Protein AF-A0A7D5MEX4-F1 (afdb_monomer)

Nearest PDB structures (foldseek):
  4abm-assembly2_C  TM=8.720E-01  e=8.267E+00  Homo sapiens
  5da9-assembly1_A  TM=4.422E-01  e=6.026E+00  Thermochaetoides thermophila DSM 1495
  8p1y-assembly1_AAA-2  TM=4.354E-01  e=9.381E+00  Arabidopsis thaliana

Mean predicted aligned error: 8.11 Å

Sequence (91 aa):
MTVKNALKILEEFIERKSELKKGFLDMNMPWNQGQDCIKELSKGLATTMEKDIQILNSLKMELNPNCGHPENLHDKGPDGNLYCMGCNLDL

Solvent-accessible surface area (backbone atoms only — not comparable to full-atom values): 5223 Å² total; per-residue (Å²): 135,53,72,70,58,53,52,50,54,50,51,56,50,44,50,54,45,50,52,52,27,49,58,44,66,35,64,85,37,80,64,48,70,61,58,67,70,49,36,53,48,27,48,51,52,28,51,53,42,52,52,50,43,51,52,52,50,52,52,48,42,73,76,53,60,82,78,83,65,61,70,90,39,50,46,66,47,100,86,69,48,42,26,28,67,80,74,74,40,80,100

Foldseek 3Di:
DDLVVVLVVLVVVLVVLVVLLCQLQDCPDPQNVDDPVSNVVSPVSSVVSVVVSVVSVVVSCVSPPPPPDDCVQWDADPVRFIAGVVVRGTD

pLDDT: mean 86.62, std 8.76, range [55.78, 97.81]

Radius of gyration: 19.34 Å; Cα contacts (8 Å, |Δi|>4): 80; chains: 1; bounding box: 47×28×45 Å

Secondary structure (DSSP, 8-state):
--HHHHHHHHHHHHHHHHHHHHHHH-TTSGGGSS-HHHHHHHHHHHHHHHHHHHHHHHHHHHHS----S-GGGEEE-TTS-EEETTTTEE-

Structure (mmCIF, N/CA/C/O backbone):
data_AF-A0A7D5MEX4-F1
#
_entry.id   AF-A0A7D5MEX4-F1
#
loop_
_atom_site.group_PDB
_atom_site.id
_atom_site.type_symbol
_atom_site.label_atom_id
_atom_site.label_alt_id
_atom_site.label_comp_id
_atom_site.label_asym_id
_atom_site.label_entity_id
_atom_site.label_seq_id
_atom_site.pdbx_PDB_ins_code
_atom_site.Cartn_x
_atom_site.Cartn_y
_atom_site.Cartn_z
_atom_site.occupancy
_atom_site.B_iso_or_equiv
_atom_site.auth_seq_id
_atom_site.auth_comp_id
_atom_site.auth_asym_id
_atom_site.auth_atom_id
_atom_site.pdbx_PDB_model_num
ATOM 1 N N . MET A 1 1 ? 11.721 11.703 -15.614 1.00 55.78 1 MET A N 1
ATOM 2 C CA . MET A 1 1 ? 11.314 10.881 -14.454 1.00 55.78 1 MET A CA 1
ATOM 3 C C . MET A 1 1 ? 11.592 9.440 -14.844 1.00 55.78 1 MET A C 1
ATOM 5 O O . MET A 1 1 ? 11.119 9.050 -15.900 1.00 55.78 1 MET A O 1
ATOM 9 N N . THR A 1 2 ? 12.435 8.708 -14.119 1.00 80.19 2 THR A N 1
ATOM 10 C CA . THR A 1 2 ? 12.709 7.289 -14.421 1.00 80.19 2 THR A CA 1
ATOM 11 C C . THR A 1 2 ? 11.649 6.403 -13.764 1.00 80.19 2 THR A C 1
ATOM 13 O O . THR A 1 2 ? 11.054 6.819 -12.766 1.00 80.19 2 THR A O 1
ATOM 16 N N . VAL A 1 3 ? 11.432 5.187 -14.280 1.00 77.12 3 VAL A N 1
ATOM 17 C CA . VAL A 1 3 ? 10.532 4.188 -13.662 1.00 77.12 3 VAL A CA 1
ATOM 18 C C . VAL A 1 3 ? 10.922 3.951 -12.198 1.00 77.12 3 VAL A C 1
ATOM 20 O O .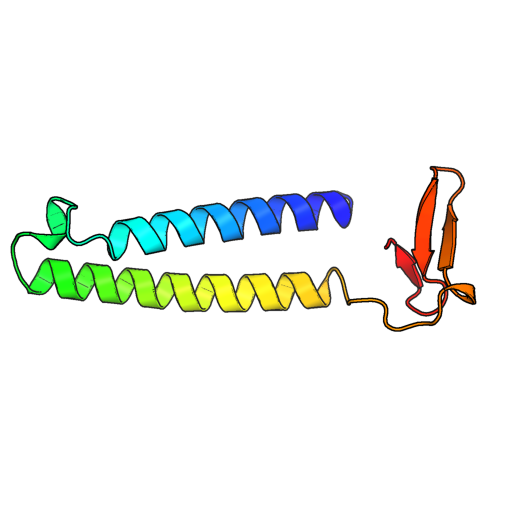 VAL A 1 3 ? 10.070 3.989 -11.318 1.00 77.12 3 VAL A O 1
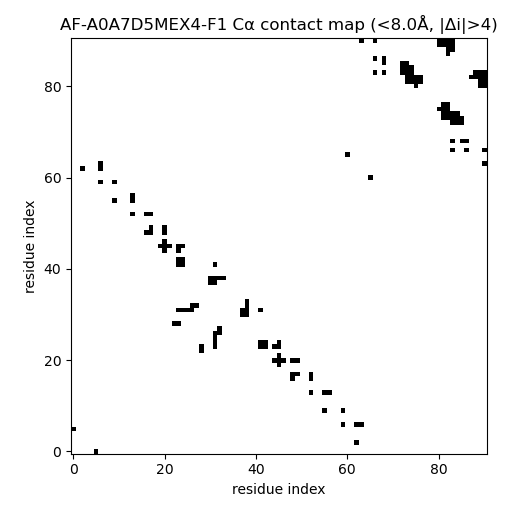ATOM 23 N N . LYS A 1 4 ? 12.226 3.880 -11.909 1.00 77.31 4 LYS A N 1
ATOM 24 C CA . LYS A 1 4 ? 12.780 3.794 -10.548 1.00 77.31 4 LYS A CA 1
ATOM 25 C C . LYS A 1 4 ? 12.332 4.933 -9.622 1.00 77.31 4 LYS A C 1
ATOM 27 O O . LYS A 1 4 ? 11.944 4.686 -8.484 1.00 77.31 4 LYS A O 1
ATOM 32 N N . ASN A 1 5 ? 12.351 6.181 -10.097 1.00 82.12 5 ASN A N 1
ATOM 33 C CA . ASN A 1 5 ? 11.886 7.319 -9.297 1.00 82.12 5 ASN A CA 1
ATOM 34 C C . ASN A 1 5 ? 10.365 7.286 -9.094 1.00 82.12 5 ASN A C 1
ATOM 36 O O . ASN A 1 5 ? 9.893 7.665 -8.026 1.00 82.12 5 ASN A O 1
ATOM 40 N N . ALA A 1 6 ? 9.604 6.824 -10.091 1.00 86.44 6 ALA A N 1
ATOM 41 C CA . ALA A 1 6 ? 8.159 6.655 -9.967 1.00 86.44 6 ALA A CA 1
ATOM 42 C C . ALA A 1 6 ? 7.801 5.567 -8.939 1.00 86.44 6 ALA A C 1
ATOM 44 O O . ALA A 1 6 ? 6.947 5.801 -8.088 1.00 86.44 6 ALA A O 1
ATOM 45 N N . LEU A 1 7 ? 8.504 4.427 -8.958 1.00 87.88 7 LEU A N 1
ATOM 46 C CA . LEU A 1 7 ? 8.349 3.356 -7.968 1.00 87.88 7 LEU A CA 1
ATOM 47 C C . LEU A 1 7 ? 8.667 3.846 -6.556 1.00 87.88 7 LEU A C 1
ATOM 49 O O . LEU A 1 7 ? 7.889 3.591 -5.643 1.00 87.88 7 LEU A O 1
ATOM 53 N N . LYS A 1 8 ? 9.745 4.620 -6.387 1.00 89.50 8 LYS A N 1
ATOM 54 C CA . LYS A 1 8 ? 10.102 5.197 -5.086 1.00 89.50 8 LYS A CA 1
ATOM 55 C C . LYS A 1 8 ? 9.000 6.112 -4.535 1.00 89.50 8 LYS A C 1
ATOM 57 O O . LYS A 1 8 ? 8.604 5.971 -3.385 1.00 89.50 8 LYS A O 1
ATOM 62 N N . ILE A 1 9 ? 8.477 7.025 -5.359 1.00 92.88 9 ILE A N 1
ATOM 63 C CA . ILE A 1 9 ? 7.372 7.917 -4.959 1.00 92.88 9 ILE A CA 1
ATOM 64 C C . ILE A 1 9 ? 6.126 7.102 -4.596 1.00 92.88 9 ILE A C 1
ATOM 66 O O . ILE A 1 9 ? 5.426 7.419 -3.634 1.00 92.88 9 ILE A O 1
ATOM 70 N N . LEU A 1 10 ? 5.843 6.048 -5.363 1.00 94.25 10 LEU A N 1
ATOM 71 C CA . LEU A 1 10 ? 4.702 5.175 -5.124 1.00 94.25 10 LEU A CA 1
ATOM 72 C C . LEU A 1 10 ? 4.830 4.428 -3.789 1.00 94.25 10 LEU A C 1
ATOM 74 O O . LEU A 1 10 ? 3.859 4.360 -3.038 1.00 94.25 10 LEU A O 1
ATOM 78 N N . GLU A 1 11 ? 6.022 3.924 -3.469 1.00 94.12 11 GLU A N 1
ATOM 79 C CA . GLU A 1 11 ? 6.328 3.277 -2.189 1.00 94.12 11 GLU A CA 1
ATOM 80 C C . GLU A 1 11 ? 6.168 4.234 -1.007 1.00 94.12 11 GLU A C 1
ATOM 82 O O . GLU A 1 11 ? 5.442 3.908 -0.067 1.00 94.12 11 GLU A O 1
ATOM 87 N N . GLU A 1 12 ? 6.746 5.437 -1.086 1.00 96.38 12 GLU A N 1
ATOM 88 C CA . GLU A 1 12 ? 6.590 6.475 -0.056 1.00 96.38 12 GLU A CA 1
ATOM 89 C C . GLU A 1 12 ? 5.107 6.832 0.160 1.00 96.38 12 GLU A C 1
ATOM 91 O O . GLU A 1 12 ? 4.647 7.050 1.285 1.00 96.38 12 GLU A O 1
ATOM 96 N N . PHE A 1 13 ? 4.314 6.860 -0.915 1.00 96.25 13 PHE A N 1
ATOM 97 C CA . PHE A 1 13 ? 2.888 7.163 -0.827 1.00 96.25 13 PHE A CA 1
ATOM 98 C C . PHE A 1 13 ? 2.069 6.021 -0.205 1.00 96.25 13 PHE A C 1
ATOM 100 O O . PHE A 1 13 ? 1.167 6.281 0.600 1.00 96.25 13 PHE A O 1
ATOM 107 N N . ILE A 1 14 ? 2.390 4.765 -0.534 1.00 97.00 14 ILE A N 1
ATOM 108 C CA . ILE A 1 14 ? 1.794 3.572 0.088 1.00 97.00 14 ILE A CA 1
ATOM 109 C C . ILE A 1 14 ? 2.110 3.535 1.587 1.00 97.00 14 ILE A C 1
ATOM 111 O O . ILE A 1 14 ? 1.211 3.282 2.397 1.00 97.00 14 ILE A O 1
ATOM 115 N N . GLU A 1 15 ? 3.360 3.808 1.964 1.00 97.81 15 GLU A N 1
ATOM 116 C CA . GLU A 1 15 ? 3.804 3.843 3.358 1.00 97.81 15 GLU A CA 1
ATOM 117 C C . GLU A 1 15 ? 3.025 4.896 4.146 1.00 97.81 15 GLU A C 1
ATOM 119 O O . GLU A 1 15 ? 2.343 4.566 5.120 1.00 97.81 15 GLU A O 1
ATOM 124 N N . ARG A 1 16 ? 2.987 6.135 3.650 1.00 97.06 16 ARG A N 1
ATOM 125 C CA . ARG A 1 16 ? 2.261 7.228 4.305 1.00 97.06 16 ARG A CA 1
ATOM 126 C C . ARG A 1 16 ? 0.766 6.944 4.456 1.00 97.06 16 ARG A C 1
ATOM 128 O O . ARG A 1 16 ? 0.177 7.242 5.496 1.00 97.06 16 ARG A O 1
ATOM 135 N N . LYS A 1 17 ? 0.118 6.354 3.444 1.00 96.88 17 LYS A N 1
ATOM 136 C CA . LYS A 1 17 ? -1.291 5.927 3.560 1.00 96.88 17 LYS A CA 1
ATOM 137 C C . LYS A 1 17 ? -1.468 4.824 4.598 1.00 96.88 17 LYS A C 1
ATOM 139 O O . LYS A 1 17 ? -2.455 4.834 5.333 1.00 96.88 17 LYS A O 1
ATOM 144 N N . SER A 1 18 ? -0.522 3.895 4.681 1.00 97.25 18 SER A N 1
ATOM 145 C CA . SER A 1 18 ? -0.548 2.810 5.662 1.00 97.25 18 SER A CA 1
ATOM 146 C C . SER A 1 18 ? -0.414 3.333 7.091 1.00 97.25 18 SER A C 1
ATOM 148 O O . SER A 1 18 ? -1.125 2.863 7.978 1.00 97.25 18 SER A O 1
ATOM 150 N N . GLU A 1 19 ? 0.445 4.326 7.317 1.00 96.62 19 GLU A N 1
ATOM 151 C CA . GLU A 1 19 ? 0.585 5.007 8.608 1.00 96.62 19 GLU A CA 1
ATOM 152 C C . GLU A 1 19 ? -0.689 5.751 9.007 1.00 96.62 19 GLU A C 1
ATOM 154 O O . GLU A 1 19 ? -1.186 5.566 10.118 1.00 96.62 19 GLU A O 1
ATOM 159 N N . LEU A 1 20 ? -1.273 6.528 8.088 1.00 94.75 20 LEU A N 1
ATOM 160 C CA . LEU A 1 20 ? -2.537 7.222 8.344 1.00 94.75 20 LEU A CA 1
ATOM 161 C C . LEU A 1 20 ? -3.655 6.234 8.685 1.00 94.75 20 LEU A C 1
ATOM 163 O O . LEU A 1 20 ? -4.360 6.425 9.674 1.00 94.75 20 LEU A O 1
ATOM 167 N N . LYS A 1 21 ? -3.776 5.140 7.923 1.00 95.81 21 LYS A N 1
ATOM 168 C CA . LYS A 1 21 ? -4.736 4.064 8.198 1.00 95.81 21 LYS A CA 1
ATOM 169 C C . LYS A 1 21 ? -4.556 3.502 9.609 1.00 95.81 21 LYS A C 1
ATOM 171 O O . LYS A 1 21 ? -5.542 3.343 10.324 1.00 95.81 21 LYS A O 1
ATOM 176 N N . LYS A 1 22 ? -3.313 3.222 10.023 1.00 95.50 22 LYS A N 1
ATOM 177 C CA . LYS A 1 22 ? -3.009 2.759 11.388 1.00 95.50 22 LYS A CA 1
ATOM 178 C C . LYS A 1 22 ? -3.456 3.785 12.432 1.00 95.50 22 LYS A C 1
ATOM 180 O O . LYS A 1 22 ? -4.116 3.395 13.386 1.00 95.50 22 LYS A O 1
ATOM 185 N N . GLY A 1 23 ? -3.185 5.073 12.217 1.00 93.62 23 GLY A N 1
ATOM 186 C CA . GLY A 1 23 ? -3.627 6.146 13.114 1.00 93.62 23 GLY A CA 1
ATOM 187 C C . GLY A 1 23 ? -5.152 6.264 13.232 1.00 93.62 23 GLY A C 1
ATOM 188 O O . GLY A 1 23 ? -5.672 6.483 14.323 1.00 93.62 23 GLY A O 1
ATOM 189 N N . PHE A 1 24 ? -5.896 6.055 12.142 1.00 92.69 24 PHE A N 1
ATOM 190 C CA . PHE A 1 24 ? -7.364 6.022 12.191 1.00 92.69 24 PHE A CA 1
ATOM 191 C C . PHE A 1 24 ? -7.918 4.809 12.946 1.00 92.69 24 PHE A C 1
ATOM 193 O O . PHE A 1 24 ? -8.992 4.904 13.538 1.00 92.69 24 PHE A O 1
ATOM 200 N N . LEU A 1 25 ? -7.202 3.684 12.949 1.00 92.19 25 LEU A N 1
ATOM 201 C CA . LEU A 1 25 ? -7.606 2.458 13.645 1.00 92.19 25 LEU A CA 1
ATOM 202 C C . LEU A 1 25 ? -7.089 2.371 15.088 1.00 92.19 25 LEU A C 1
ATOM 204 O O . LEU A 1 25 ? -7.513 1.483 15.828 1.00 92.19 25 LEU A O 1
ATOM 208 N N . ASP A 1 26 ? -6.189 3.263 15.500 1.00 93.25 26 ASP A N 1
ATOM 209 C CA . ASP A 1 26 ? -5.601 3.236 16.834 1.00 93.25 26 ASP A CA 1
ATOM 210 C C . ASP A 1 26 ? -6.617 3.672 17.899 1.00 93.25 2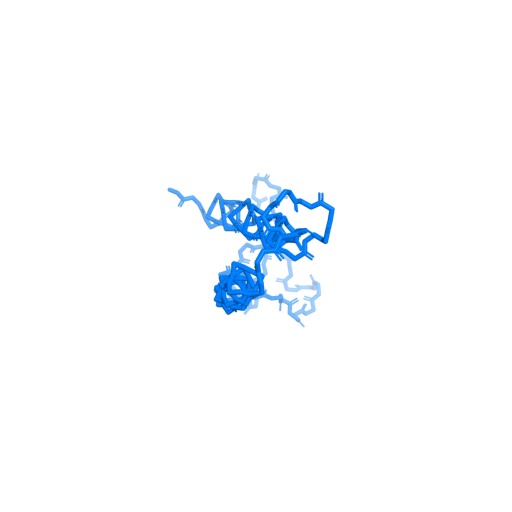6 ASP A C 1
ATOM 212 O O . ASP A 1 26 ? -7.037 4.829 17.975 1.00 93.25 26 ASP A O 1
ATOM 216 N N . MET A 1 27 ? -6.993 2.720 18.751 1.00 86.81 27 MET A N 1
ATOM 217 C CA . MET A 1 27 ? -7.951 2.890 19.844 1.00 86.81 27 MET A CA 1
ATOM 218 C C . MET A 1 27 ? -7.458 3.839 20.947 1.00 86.81 27 MET A C 1
ATOM 220 O O . MET A 1 27 ? -8.253 4.272 21.781 1.00 86.81 27 MET A O 1
ATOM 224 N N . ASN A 1 28 ? -6.167 4.171 20.969 1.00 90.19 28 ASN A N 1
ATOM 225 C CA . ASN A 1 28 ? -5.589 5.113 21.923 1.00 90.19 28 ASN A CA 1
ATOM 226 C C . ASN A 1 28 ? -5.697 6.570 21.463 1.00 90.19 28 ASN A C 1
ATOM 228 O O . ASN A 1 28 ? -5.446 7.480 22.252 1.00 90.19 28 ASN A O 1
ATOM 232 N N . MET A 1 29 ? -6.075 6.814 20.205 1.00 87.50 29 MET A N 1
ATOM 233 C CA . MET A 1 29 ? -6.171 8.175 19.688 1.00 87.50 29 MET A CA 1
ATOM 234 C C . MET A 1 29 ? -7.393 8.904 20.260 1.00 87.50 29 MET A C 1
ATOM 236 O O . MET A 1 29 ? -8.454 8.291 20.412 1.00 87.50 29 MET A O 1
ATOM 240 N N . PRO A 1 30 ? -7.305 10.227 20.512 1.00 85.81 30 PRO A N 1
ATOM 241 C CA . PRO A 1 30 ? -8.377 10.982 21.167 1.00 85.81 30 PRO A CA 1
ATOM 242 C C . PRO A 1 30 ? -9.743 10.873 20.472 1.00 85.81 30 PRO A C 1
ATOM 244 O O . PRO A 1 30 ? -10.778 10.863 21.132 1.00 85.81 30 PRO A O 1
ATOM 247 N N . TRP A 1 31 ? -9.758 10.750 19.141 1.00 80.75 31 TRP A N 1
ATOM 248 C CA . TRP A 1 31 ? -10.984 10.602 18.347 1.00 80.75 31 TRP A CA 1
ATOM 249 C C . TRP A 1 31 ? -11.620 9.204 18.425 1.00 80.75 31 TRP A C 1
ATOM 251 O O . TRP A 1 31 ? -12.797 9.066 18.106 1.00 80.75 31 TRP A O 1
ATOM 261 N N . ASN A 1 32 ? -10.885 8.183 18.878 1.00 84.38 32 ASN A N 1
ATOM 262 C CA . ASN A 1 32 ? -11.369 6.803 19.012 1.00 84.38 32 ASN A CA 1
ATOM 2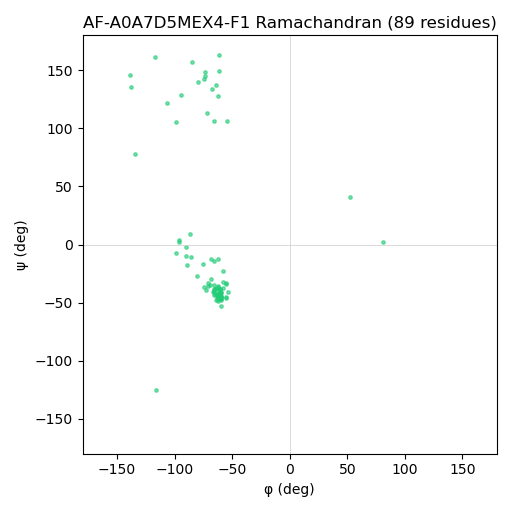63 C C . ASN A 1 32 ? -11.804 6.428 20.439 1.00 84.38 32 ASN A C 1
ATOM 265 O O . ASN A 1 32 ? -12.380 5.356 20.632 1.00 84.38 32 ASN A O 1
ATOM 269 N N . GLN A 1 33 ? -11.574 7.299 21.425 1.00 84.19 33 GLN A N 1
ATOM 270 C CA . GLN A 1 33 ? -11.973 7.082 22.826 1.00 84.19 33 GLN A CA 1
ATOM 271 C C . GLN A 1 33 ? -13.315 7.730 23.203 1.00 84.19 33 GLN A C 1
ATOM 273 O O . GLN A 1 33 ? -13.725 7.674 24.360 1.00 84.19 33 GLN A O 1
ATOM 278 N N . GLY A 1 34 ? -13.986 8.368 22.242 1.00 78.25 34 GLY A N 1
ATOM 279 C CA . GLY A 1 34 ? -15.193 9.156 22.470 1.00 78.25 34 GLY A CA 1
ATOM 280 C C . GLY A 1 34 ? -16.433 8.594 21.780 1.00 78.25 34 GLY A C 1
ATOM 281 O O . GLY A 1 34 ? -16.827 7.452 21.988 1.00 78.25 34 GLY A O 1
ATOM 282 N N . GLN A 1 35 ? -17.080 9.445 20.984 1.00 82.38 35 GLN A N 1
ATOM 283 C CA . GLN A 1 35 ? -18.370 9.155 20.362 1.00 82.38 35 GLN A CA 1
ATOM 284 C C . GLN A 1 35 ? -18.269 8.049 19.302 1.00 82.38 35 GLN A C 1
ATOM 286 O O . GLN A 1 35 ? -17.430 8.119 18.400 1.00 82.38 35 GLN A O 1
ATOM 291 N N . ASP A 1 36 ? -19.202 7.093 19.345 1.00 86.62 36 ASP A N 1
ATOM 292 C CA . ASP A 1 36 ? -19.270 5.977 18.392 1.00 86.62 36 ASP A CA 1
ATOM 293 C C . ASP A 1 36 ? -19.328 6.444 16.931 1.00 86.62 36 ASP A C 1
ATOM 295 O O . ASP A 1 36 ? -18.723 5.828 16.057 1.00 86.62 36 ASP A O 1
ATOM 299 N N . CYS A 1 37 ? -19.981 7.575 16.649 1.00 88.75 37 CYS A N 1
ATOM 300 C CA . CYS A 1 37 ? -20.047 8.129 15.296 1.00 88.75 37 CYS A CA 1
ATOM 301 C C . CYS A 1 37 ? -18.667 8.522 14.737 1.00 88.75 37 CYS A C 1
ATOM 303 O O . CYS A 1 37 ? -18.408 8.320 13.551 1.00 88.75 37 CYS A O 1
ATOM 305 N N . ILE A 1 38 ? -17.758 9.032 15.576 1.00 88.81 38 ILE A N 1
ATOM 306 C CA . ILE A 1 38 ? -16.395 9.409 15.173 1.00 88.81 38 ILE A CA 1
ATOM 307 C C . ILE A 1 38 ? -15.545 8.155 14.957 1.00 88.81 38 ILE A C 1
ATOM 309 O O . ILE A 1 38 ? -14.750 8.090 14.016 1.00 88.81 38 ILE A O 1
ATOM 313 N N . LYS A 1 39 ? -15.751 7.128 15.784 1.00 88.56 39 LYS A N 1
ATOM 314 C CA . LYS A 1 39 ? -15.102 5.825 15.631 1.00 88.56 39 LYS A CA 1
ATOM 315 C C . LY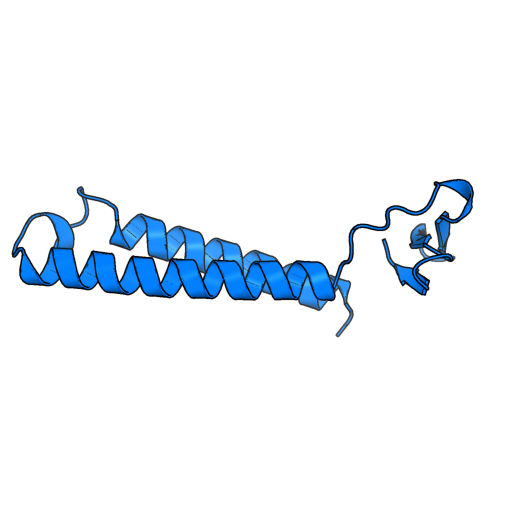S A 1 39 ? -15.506 5.146 14.322 1.00 88.56 39 LYS A C 1
ATOM 317 O O . LYS A 1 39 ? -14.646 4.671 13.582 1.00 88.56 39 LYS A O 1
ATOM 322 N N . GLU A 1 40 ? -16.797 5.136 13.999 1.00 91.06 40 GLU A N 1
ATOM 323 C CA . GLU A 1 40 ? -17.291 4.585 12.732 1.00 91.06 40 GLU A CA 1
ATOM 324 C C . GLU A 1 40 ? -16.816 5.406 11.524 1.00 91.06 40 GLU A C 1
ATOM 326 O O . GLU A 1 40 ? -16.393 4.829 10.521 1.00 91.06 40 GLU A O 1
ATOM 331 N N . LEU A 1 41 ? -16.765 6.739 11.635 1.00 92.38 41 LEU A N 1
ATOM 332 C CA . LEU A 1 41 ? -16.158 7.589 10.608 1.00 92.38 41 LEU A CA 1
ATOM 333 C C . LEU A 1 41 ? -14.677 7.241 10.389 1.00 92.38 41 LEU A C 1
ATOM 335 O O . LEU A 1 41 ? -14.241 7.088 9.248 1.00 92.38 41 LEU A O 1
ATOM 339 N N . SER A 1 42 ? -13.914 7.061 11.470 1.00 92.38 42 SER A N 1
ATOM 340 C CA . SER A 1 42 ? -12.488 6.707 11.416 1.00 92.38 42 SER A CA 1
ATOM 341 C C . SER A 1 42 ? -12.266 5.346 10.751 1.00 92.38 42 SER A C 1
ATOM 343 O O . SER A 1 42 ? -11.407 5.217 9.878 1.00 92.38 42 SER A O 1
ATOM 345 N N . LYS A 1 43 ? -13.097 4.344 11.068 1.00 92.25 43 LYS A N 1
ATOM 346 C CA . LYS A 1 43 ? -13.099 3.046 10.369 1.00 92.25 43 LYS A CA 1
ATOM 347 C C . LYS A 1 43 ? -13.441 3.180 8.885 1.00 92.25 43 LYS A C 1
ATOM 349 O O . LYS A 1 43 ? -12.811 2.525 8.052 1.00 92.25 43 LYS A O 1
ATOM 354 N N . GLY A 1 44 ? -14.417 4.022 8.542 1.00 94.75 44 GLY A N 1
ATOM 355 C CA . GLY A 1 44 ? -14.788 4.306 7.155 1.00 94.75 44 GLY A CA 1
ATOM 356 C C . GLY A 1 44 ? -13.622 4.896 6.362 1.00 94.75 44 GLY A C 1
ATOM 357 O O . GLY A 1 44 ? -13.295 4.408 5.280 1.00 94.75 44 GLY A O 1
ATOM 358 N N . LEU A 1 45 ? -12.928 5.882 6.936 1.00 95.00 45 LEU A N 1
ATOM 359 C CA . LEU A 1 45 ? -11.726 6.475 6.345 1.00 95.00 45 LEU A CA 1
ATOM 360 C C . LEU A 1 45 ? -10.599 5.448 6.194 1.00 95.00 45 LEU A C 1
ATOM 362 O O . LEU A 1 45 ? -10.005 5.353 5.121 1.00 95.00 45 LEU A O 1
ATOM 366 N N . ALA A 1 46 ? -10.350 4.628 7.219 1.00 95.44 46 ALA A N 1
ATOM 367 C CA . ALA A 1 46 ? -9.351 3.564 7.160 1.00 95.44 46 ALA A CA 1
ATOM 368 C C . ALA A 1 46 ? -9.660 2.534 6.057 1.00 95.44 46 ALA A C 1
ATOM 370 O O . ALA A 1 46 ? -8.757 2.085 5.353 1.00 95.44 46 ALA A O 1
ATOM 371 N N . THR A 1 47 ? -10.938 2.202 5.858 1.00 96.12 47 THR A N 1
ATOM 372 C CA . THR A 1 47 ? -11.392 1.286 4.798 1.00 96.12 47 THR A CA 1
ATOM 373 C C . THR A 1 47 ? -11.164 1.874 3.405 1.00 96.12 47 THR A C 1
ATOM 375 O O . THR A 1 47 ? -10.733 1.168 2.495 1.00 96.12 47 THR A O 1
ATOM 378 N N . THR A 1 48 ? -11.413 3.172 3.219 1.00 96.31 48 THR A N 1
ATOM 379 C CA . THR A 1 48 ? -11.087 3.862 1.961 1.00 96.31 48 THR A CA 1
ATOM 380 C C . THR A 1 48 ? -9.580 3.855 1.708 1.00 96.31 48 THR A C 1
ATOM 382 O O . THR A 1 48 ? -9.146 3.529 0.607 1.00 96.31 48 THR A O 1
ATOM 385 N N . MET A 1 49 ? -8.768 4.121 2.737 1.00 96.56 49 MET A N 1
ATOM 386 C CA . MET A 1 49 ? -7.307 4.063 2.619 1.00 96.56 49 MET A CA 1
ATOM 387 C C . MET A 1 49 ? -6.796 2.664 2.275 1.00 96.56 49 MET A C 1
ATOM 389 O O . MET A 1 49 ? -5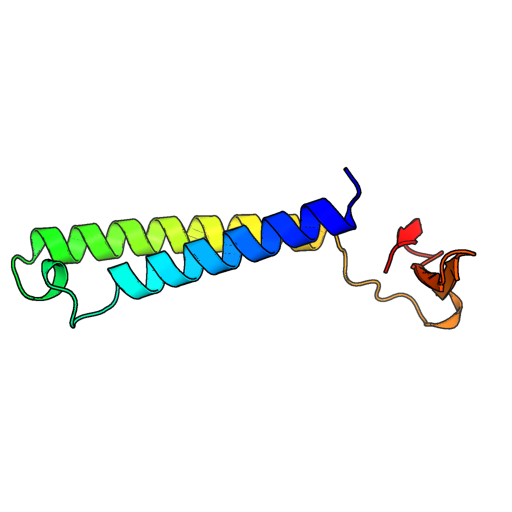.846 2.546 1.510 1.00 96.56 49 MET A O 1
ATOM 393 N N . GLU A 1 50 ? -7.421 1.610 2.800 1.00 97.25 50 GLU A N 1
ATOM 394 C CA . GLU A 1 50 ? -7.103 0.228 2.430 1.00 97.25 50 GLU A CA 1
ATOM 395 C C . GLU A 1 50 ? -7.310 -0.017 0.929 1.00 97.25 50 GLU A C 1
ATOM 397 O O . GLU A 1 50 ? -6.423 -0.553 0.269 1.00 97.25 50 GLU A O 1
ATOM 402 N N . LYS A 1 51 ? -8.435 0.441 0.366 1.00 96.81 51 LYS A N 1
ATOM 403 C CA . LYS A 1 51 ? -8.693 0.336 -1.080 1.00 96.81 51 LYS A CA 1
ATOM 404 C C . LYS A 1 51 ? -7.665 1.111 -1.899 1.00 96.81 51 LYS A C 1
ATOM 406 O O . LYS A 1 51 ? -7.168 0.595 -2.896 1.00 96.81 51 LYS A O 1
ATOM 411 N N . ASP A 1 52 ? -7.307 2.316 -1.461 1.00 96.31 52 ASP A N 1
ATOM 412 C CA . ASP A 1 52 ? -6.271 3.105 -2.128 1.00 96.31 52 ASP A CA 1
ATOM 413 C C . ASP A 1 52 ? -4.922 2.374 -2.116 1.00 96.31 52 ASP A C 1
ATOM 415 O O . ASP A 1 52 ? -4.256 2.297 -3.143 1.00 96.31 52 ASP A O 1
ATOM 419 N N . ILE A 1 53 ? -4.525 1.805 -0.973 1.00 97.25 53 ILE A N 1
ATOM 420 C C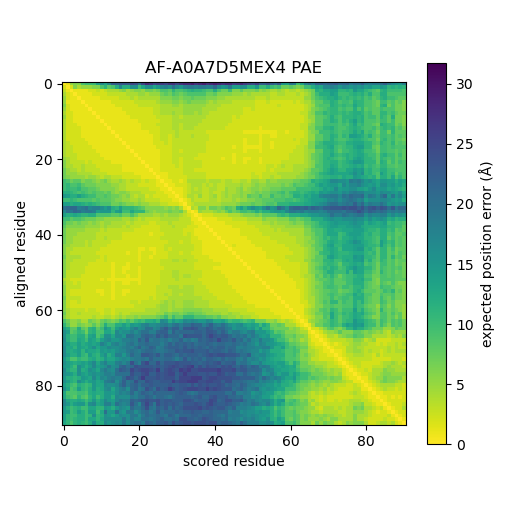A . ILE A 1 53 ? -3.287 1.023 -0.845 1.00 97.25 53 ILE A CA 1
ATOM 421 C C . ILE A 1 53 ? -3.308 -0.178 -1.798 1.00 97.25 53 ILE A C 1
ATOM 423 O O . ILE A 1 53 ? -2.304 -0.451 -2.452 1.00 97.25 53 ILE A O 1
ATOM 427 N N . GLN A 1 54 ? -4.438 -0.878 -1.918 1.00 96.88 54 GLN A N 1
ATOM 428 C CA . GLN A 1 54 ? -4.582 -2.000 -2.849 1.00 96.88 54 GLN A CA 1
ATOM 429 C C . GLN A 1 54 ? -4.391 -1.557 -4.303 1.00 96.88 54 GLN A C 1
ATOM 431 O O . GLN A 1 54 ? -3.596 -2.163 -5.015 1.00 96.88 54 GLN A O 1
ATOM 436 N N . ILE A 1 55 ? -5.034 -0.461 -4.718 1.00 95.81 55 ILE A N 1
ATOM 437 C CA . ILE A 1 55 ? -4.879 0.100 -6.070 1.00 95.81 55 ILE A CA 1
ATOM 438 C C . ILE A 1 55 ? -3.422 0.496 -6.334 1.00 95.81 55 ILE A C 1
ATOM 440 O O . ILE A 1 55 ? -2.875 0.176 -7.387 1.00 95.81 55 ILE A O 1
ATOM 444 N N . LEU A 1 56 ? -2.771 1.166 -5.381 1.00 95.00 56 LEU A N 1
ATOM 445 C CA . LEU A 1 56 ? -1.375 1.585 -5.521 1.00 95.00 56 LEU A CA 1
ATOM 446 C C . LEU A 1 56 ? -0.422 0.386 -5.610 1.00 95.00 56 LEU A C 1
ATOM 448 O O . LEU A 1 56 ? 0.515 0.417 -6.402 1.00 95.00 56 LEU A O 1
ATOM 452 N N . ASN A 1 57 ? -0.675 -0.686 -4.855 1.00 92.75 57 ASN A N 1
ATOM 453 C CA . ASN A 1 57 ? 0.088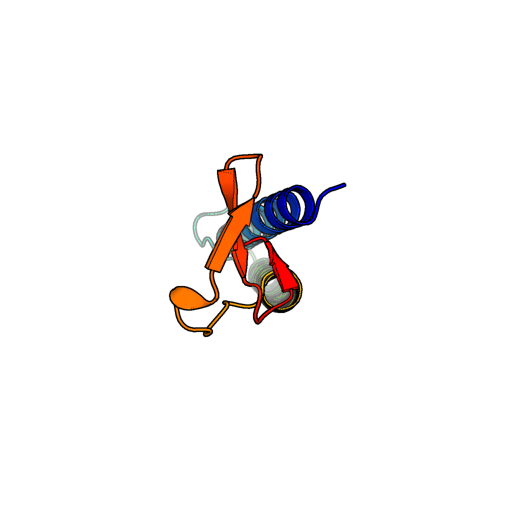 -1.928 -4.973 1.00 92.75 57 ASN A CA 1
ATOM 454 C C . ASN A 1 57 ? -0.121 -2.602 -6.334 1.00 92.75 57 ASN A C 1
ATOM 456 O O . ASN A 1 57 ? 0.849 -3.064 -6.928 1.00 92.75 57 ASN A O 1
ATOM 460 N N . SER A 1 58 ? -1.346 -2.611 -6.866 1.00 90.31 58 SER A N 1
ATOM 461 C CA . SER A 1 58 ? -1.599 -3.099 -8.226 1.00 90.31 58 SER A CA 1
ATOM 462 C C . SER A 1 58 ? -0.840 -2.273 -9.266 1.00 90.31 58 SER A C 1
ATOM 464 O O . SER A 1 58 ? -0.158 -2.840 -10.110 1.00 90.31 58 SER A O 1
ATOM 466 N N . LEU A 1 59 ? -0.858 -0.939 -9.162 1.00 89.75 59 LEU A N 1
ATOM 467 C CA . LEU A 1 59 ? -0.070 -0.066 -10.042 1.00 89.75 59 LEU A CA 1
ATOM 468 C C . LEU A 1 59 ? 1.434 -0.332 -9.923 1.00 89.75 59 LEU A C 1
ATOM 470 O O . LEU A 1 59 ? 2.140 -0.325 -10.928 1.00 89.75 59 LEU A O 1
ATOM 474 N N . LYS A 1 60 ? 1.931 -0.600 -8.711 1.00 88.81 60 LYS A N 1
ATOM 475 C CA . LYS A 1 60 ? 3.333 -0.970 -8.489 1.00 88.81 60 LYS A CA 1
ATOM 476 C C . LYS A 1 60 ? 3.693 -2.255 -9.235 1.00 88.81 60 LYS A C 1
ATOM 478 O O . LYS A 1 60 ? 4.763 -2.308 -9.830 1.00 88.81 60 LYS A O 1
ATOM 483 N N . MET A 1 61 ? 2.815 -3.259 -9.223 1.00 83.69 61 MET A N 1
ATOM 484 C CA . MET A 1 61 ? 3.030 -4.523 -9.939 1.00 83.69 61 MET A CA 1
ATOM 485 C C . MET A 1 61 ? 3.041 -4.349 -11.460 1.00 83.69 61 MET A C 1
ATOM 487 O O . MET A 1 61 ? 3.816 -5.017 -12.131 1.00 83.69 61 MET A O 1
ATOM 491 N N . GLU A 1 62 ? 2.228 -3.441 -11.999 1.00 82.75 62 GLU A N 1
ATOM 492 C CA . GLU A 1 62 ? 2.235 -3.125 -13.435 1.00 82.75 62 GLU A CA 1
ATOM 493 C C . GLU A 1 62 ? 3.499 -2.357 -13.854 1.00 82.75 62 GLU A C 1
ATOM 495 O O . GLU A 1 62 ? 4.023 -2.548 -14.948 1.00 82.75 62 GLU A O 1
ATOM 500 N N . LEU A 1 63 ? 4.007 -1.482 -12.980 1.00 79.50 63 LEU A N 1
ATOM 501 C CA . LEU A 1 63 ? 5.209 -0.681 -13.239 1.00 79.50 63 LEU A CA 1
ATOM 502 C C . LEU A 1 63 ? 6.515 -1.448 -13.004 1.00 79.50 63 LEU A C 1
ATOM 504 O O . LEU A 1 63 ? 7.534 -1.098 -13.594 1.00 79.50 63 LEU A O 1
ATOM 508 N N . ASN A 1 64 ? 6.491 -2.452 -12.130 1.00 76.06 64 ASN A N 1
ATOM 509 C CA . ASN A 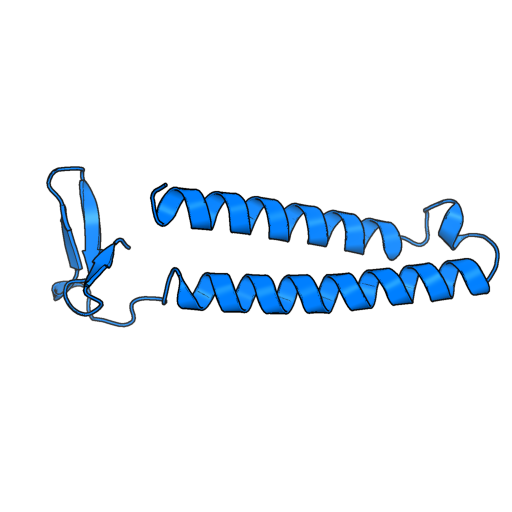1 64 ? 7.601 -3.358 -11.870 1.00 76.06 64 ASN A CA 1
ATOM 510 C C . ASN A 1 64 ? 7.085 -4.802 -11.822 1.00 76.06 64 ASN A C 1
ATOM 512 O O . ASN A 1 64 ? 6.878 -5.349 -10.730 1.00 76.06 64 ASN A O 1
ATOM 516 N N . PRO A 1 65 ? 6.817 -5.416 -12.985 1.00 67.62 65 PRO A N 1
ATOM 517 C CA . PRO A 1 65 ? 6.437 -6.813 -13.018 1.00 67.62 65 PRO A CA 1
ATOM 518 C C . PRO A 1 65 ? 7.599 -7.633 -12.463 1.00 67.62 65 PRO A C 1
ATOM 520 O O . PRO A 1 65 ? 8.732 -7.503 -12.923 1.00 67.62 65 PRO A O 1
ATOM 523 N N . ASN A 1 66 ? 7.324 -8.499 -11.485 1.00 68.81 66 ASN A N 1
ATOM 524 C CA . ASN A 1 66 ? 8.305 -9.481 -11.032 1.00 68.81 66 ASN A CA 1
ATOM 525 C C . ASN A 1 66 ? 8.766 -10.286 -12.259 1.00 68.81 66 ASN A C 1
ATOM 527 O O . ASN A 1 66 ? 8.001 -11.105 -12.775 1.00 68.81 66 ASN A O 1
ATOM 531 N N . CYS A 1 67 ? 9.985 -10.043 -12.754 1.00 73.44 67 CYS A N 1
ATOM 532 C CA . CYS A 1 67 ? 10.532 -10.814 -13.868 1.00 73.44 67 CYS A CA 1
ATOM 533 C C . CYS A 1 67 ? 10.715 -12.257 -13.380 1.00 73.44 67 CYS A C 1
ATOM 535 O O . CYS A 1 67 ? 11.580 -12.563 -12.565 1.00 73.44 67 CYS A O 1
ATOM 537 N N . GLY A 1 68 ? 9.834 -13.140 -13.853 1.00 73.75 68 GLY A N 1
ATOM 538 C CA . GLY A 1 68 ? 9.913 -14.586 -13.639 1.00 73.75 68 GLY A CA 1
ATOM 539 C C . GLY A 1 68 ? 10.774 -15.293 -14.685 1.00 73.75 68 GLY A C 1
ATOM 540 O O . GLY A 1 68 ? 10.749 -16.521 -14.766 1.00 73.75 68 GLY A O 1
ATOM 541 N N . HIS A 1 69 ? 11.479 -14.535 -15.529 1.00 81.06 69 HIS A N 1
ATOM 542 C CA . HIS A 1 69 ? 12.369 -15.105 -16.526 1.00 81.06 69 HIS A CA 1
ATOM 543 C C . HIS A 1 69 ? 13.648 -15.639 -15.862 1.00 81.06 69 HIS A C 1
ATOM 545 O O . HIS A 1 69 ? 14.079 -15.125 -14.830 1.00 81.06 69 HIS A O 1
ATOM 551 N N . PRO A 1 70 ? 14.247 -16.699 -16.426 1.00 83.12 70 PRO A N 1
ATOM 552 C CA . PRO A 1 70 ? 15.485 -17.264 -15.904 1.00 83.12 70 PRO A CA 1
ATOM 553 C C . PRO A 1 70 ? 16.641 -16.249 -15.939 1.00 83.12 70 PRO A C 1
ATOM 555 O O . PRO A 1 70 ? 16.708 -15.404 -16.829 1.00 83.12 70 PRO A O 1
ATOM 558 N N . GLU A 1 71 ? 17.582 -16.364 -14.993 1.00 83.44 71 GLU A N 1
ATOM 559 C CA . GLU A 1 71 ? 18.695 -15.409 -14.811 1.00 83.44 71 GLU A CA 1
ATOM 560 C C . GLU A 1 71 ? 19.588 -15.238 -16.048 1.00 83.44 71 GLU A C 1
ATOM 562 O O . GLU A 1 71 ? 20.233 -14.208 -16.207 1.00 83.44 71 GLU A O 1
ATOM 567 N N . ASN A 1 72 ? 19.611 -16.213 -16.958 1.00 86.44 72 ASN A N 1
ATOM 568 C CA . ASN A 1 72 ? 20.331 -16.109 -18.229 1.00 86.44 72 ASN A CA 1
ATOM 569 C C . ASN A 1 72 ? 19.720 -15.083 -19.202 1.00 86.44 72 ASN A C 1
ATOM 571 O O . ASN A 1 72 ? 20.342 -14.765 -20.213 1.00 86.44 72 ASN A O 1
ATOM 575 N N . LEU A 1 73 ? 18.506 -14.600 -18.926 1.00 82.31 73 LEU A N 1
ATOM 576 C CA . LEU A 1 73 ? 17.869 -13.486 -19.624 1.00 82.31 73 LEU A CA 1
ATOM 577 C C . LEU A 1 73 ? 18.067 -12.155 -18.890 1.00 82.31 73 LEU A C 1
ATOM 579 O O . LEU A 1 73 ? 17.517 -11.147 -19.331 1.00 82.31 73 LEU A O 1
ATOM 583 N N . HIS A 1 74 ? 18.826 -12.131 -17.792 1.00 87.00 74 HIS A N 1
ATOM 584 C CA . HIS A 1 74 ? 19.211 -10.903 -17.110 1.00 87.00 74 HIS A CA 1
ATOM 585 C C . HIS A 1 74 ? 20.584 -10.453 -17.611 1.00 87.00 74 HIS A C 1
ATOM 587 O O . HIS A 1 74 ? 21.541 -11.225 -17.617 1.00 87.00 74 HIS A O 1
ATOM 593 N N . ASP A 1 75 ? 20.679 -9.196 -18.016 1.00 86.00 75 ASP A N 1
ATOM 594 C CA . ASP A 1 75 ? 21.915 -8.535 -18.410 1.00 86.00 75 ASP A CA 1
ATOM 595 C C . ASP A 1 75 ? 22.210 -7.373 -17.454 1.00 86.00 75 ASP A C 1
ATOM 597 O O . ASP A 1 75 ? 21.331 -6.911 -16.723 1.00 86.00 75 ASP A O 1
ATOM 601 N N . LYS A 1 76 ? 23.455 -6.902 -17.428 1.00 86.81 76 LYS A N 1
ATOM 602 C CA . LYS A 1 76 ? 23.821 -5.671 -16.725 1.00 86.81 76 LYS A CA 1
ATOM 603 C C . LYS A 1 76 ? 24.096 -4.577 -17.737 1.00 86.81 76 LYS A C 1
ATOM 605 O O . LYS A 1 76 ? 24.999 -4.696 -18.562 1.00 86.81 76 LYS A O 1
ATOM 610 N N . GLY A 1 77 ? 23.349 -3.485 -17.621 1.00 77.12 77 GLY A N 1
ATOM 611 C CA . GLY A 1 77 ? 23.610 -2.277 -18.387 1.00 77.12 77 GLY A CA 1
ATOM 612 C C . GLY A 1 77 ? 24.996 -1.690 -18.074 1.00 77.12 77 GLY A C 1
ATOM 613 O O . GLY A 1 77 ? 25.605 -2.007 -17.047 1.00 77.12 77 GLY A O 1
ATOM 614 N N . PRO A 1 78 ? 25.515 -0.793 -18.929 1.00 79.50 78 PRO A N 1
ATOM 615 C CA . PRO A 1 78 ? 26.798 -0.114 -18.712 1.00 79.50 78 PRO A CA 1
ATOM 616 C C . PRO A 1 78 ? 26.835 0.770 -17.448 1.00 79.50 78 PRO A C 1
ATOM 618 O O . PRO A 1 78 ? 27.908 1.188 -17.019 1.00 79.50 78 PRO A O 1
ATOM 621 N N . ASP A 1 79 ? 25.682 1.044 -16.842 1.00 77.38 79 ASP A N 1
ATOM 622 C CA . ASP A 1 79 ? 25.499 1.726 -15.558 1.00 77.38 79 ASP A CA 1
ATOM 623 C C . ASP A 1 79 ? 25.478 0.768 -14.346 1.00 77.38 79 ASP A C 1
ATOM 625 O O . ASP A 1 79 ? 25.387 1.214 -13.201 1.00 77.38 79 ASP A O 1
ATOM 629 N N . GLY A 1 80 ? 25.586 -0.542 -14.585 1.00 78.56 80 GLY A N 1
ATOM 630 C CA . GLY A 1 80 ? 25.570 -1.591 -13.569 1.00 78.56 80 GLY A CA 1
ATOM 631 C C . GLY A 1 80 ? 24.174 -2.000 -13.090 1.00 78.56 80 GLY A C 1
ATOM 632 O O . GLY A 1 80 ? 24.090 -2.867 -12.215 1.00 78.56 80 GLY A O 1
ATOM 633 N N . ASN A 1 81 ? 23.100 -1.419 -13.641 1.00 79.81 81 ASN A N 1
ATOM 634 C CA . ASN A 1 81 ? 21.732 -1.831 -13.330 1.00 79.81 81 ASN A CA 1
ATOM 635 C C . ASN A 1 81 ? 21.413 -3.167 -14.012 1.00 79.81 81 ASN A C 1
ATOM 637 O O . ASN A 1 81 ? 21.869 -3.438 -15.124 1.00 79.81 81 ASN A O 1
ATOM 641 N N . LEU A 1 82 ? 20.659 -4.016 -13.315 1.00 78.06 82 LEU A N 1
ATOM 642 C CA . LEU A 1 82 ? 20.215 -5.296 -13.850 1.00 78.06 82 LEU A CA 1
ATOM 643 C C . LEU A 1 82 ? 19.015 -5.042 -14.772 1.00 78.06 82 LEU A C 1
ATOM 645 O O . LEU A 1 82 ? 18.167 -4.211 -14.475 1.00 78.06 82 LEU A O 1
ATOM 649 N N . TYR A 1 83 ? 18.949 -5.737 -15.895 1.00 82.38 83 TYR A N 1
ATOM 650 C CA . TYR A 1 83 ? 17.911 -5.582 -16.907 1.00 82.38 83 TYR A CA 1
ATOM 651 C C . TYR A 1 83 ? 17.487 -6.963 -17.398 1.00 82.38 83 TYR A C 1
ATOM 653 O O . TYR A 1 83 ? 18.324 -7.818 -17.656 1.00 82.38 83 TYR A O 1
ATOM 661 N N . CYS A 1 84 ? 16.189 -7.210 -17.530 1.00 83.94 84 CYS A N 1
ATOM 662 C CA . CYS A 1 84 ? 15.642 -8.485 -17.987 1.00 83.94 84 CYS A CA 1
ATOM 663 C C . CYS A 1 84 ? 15.295 -8.374 -19.475 1.00 83.94 84 CYS A C 1
ATOM 665 O O . CYS A 1 84 ? 14.270 -7.797 -19.835 1.00 83.94 84 CYS A O 1
ATOM 667 N N . MET A 1 85 ? 16.114 -8.980 -20.345 1.00 82.31 85 MET A N 1
ATOM 668 C CA . MET A 1 85 ? 15.898 -9.034 -21.800 1.00 82.31 85 MET A CA 1
ATOM 669 C C . MET A 1 85 ? 14.554 -9.681 -22.164 1.00 82.31 85 MET A C 1
ATOM 671 O O . MET A 1 85 ? 13.935 -9.298 -23.152 1.00 82.31 85 MET A O 1
ATOM 675 N N . GLY A 1 86 ? 14.079 -10.640 -21.356 1.00 76.38 86 GLY A N 1
ATOM 676 C CA . GLY A 1 86 ? 12.778 -11.291 -21.552 1.00 76.38 86 GLY A CA 1
ATOM 677 C C . GLY A 1 86 ? 11.578 -10.388 -21.240 1.00 76.38 86 GLY A C 1
ATOM 678 O O . GLY A 1 86 ? 10.544 -10.494 -21.892 1.00 76.38 86 GLY A O 1
ATOM 679 N N . CYS A 1 87 ? 11.713 -9.479 -20.269 1.00 73.88 87 CYS A N 1
ATOM 680 C CA . CYS A 1 87 ? 10.688 -8.477 -19.951 1.00 73.88 87 CYS A CA 1
ATOM 681 C C . CYS A 1 87 ? 10.860 -7.181 -20.752 1.00 73.88 87 CYS A C 1
ATOM 683 O O . CYS A 1 87 ? 9.923 -6.393 -20.822 1.00 73.88 87 CYS A O 1
ATOM 685 N N . ASN A 1 88 ? 12.040 -6.959 -21.337 1.00 74.25 88 ASN A N 1
ATOM 686 C CA . ASN A 1 88 ? 12.479 -5.675 -21.872 1.00 74.25 88 ASN A CA 1
ATOM 687 C C . ASN A 1 88 ? 12.344 -4.532 -20.843 1.00 74.25 88 ASN A C 1
ATOM 689 O O . ASN A 1 88 ? 11.891 -3.435 -21.167 1.00 74.25 88 ASN A O 1
ATOM 693 N N . LEU A 1 89 ? 12.695 -4.817 -19.586 1.00 71.50 89 LEU A N 1
ATOM 694 C CA . LEU A 1 89 ? 12.544 -3.905 -18.453 1.00 71.50 89 LEU A CA 1
ATOM 695 C C . LEU A 1 89 ? 13.770 -3.962 -17.545 1.00 71.50 89 LEU A C 1
ATOM 697 O O . LEU A 1 89 ? 14.365 -5.027 -17.362 1.00 71.50 89 LEU A O 1
ATOM 701 N N . ASP A 1 90 ? 14.108 -2.815 -16.962 1.00 72.44 90 ASP A N 1
ATOM 702 C CA . ASP A 1 90 ? 15.081 -2.727 -15.873 1.00 72.44 90 ASP A CA 1
ATOM 703 C C . ASP A 1 90 ? 14.538 -3.483 -14.646 1.00 72.44 90 ASP A C 1
ATOM 705 O O . ASP A 1 90 ? 13.350 -3.368 -14.331 1.00 72.44 90 ASP A O 1
ATOM 709 N N . LEU A 1 91 ? 15.403 -4.257 -13.984 1.00 69.94 91 LEU A N 1
ATOM 710 C CA . LEU A 1 91 ? 15.120 -5.020 -12.762 1.00 69.94 91 LEU A CA 1
ATOM 711 C C . LEU A 1 91 ? 15.561 -4.286 -11.493 1.00 69.94 91 LEU A C 1
ATOM 713 O O . LEU A 1 91 ? 16.650 -3.664 -11.494 1.00 69.94 91 LEU A O 1
#